Protein AF-A0A315ZZW6-F1 (afdb_monomer_lite)

Foldseek 3Di:
DDDDDQDDDDDDDDDDDPDQVRVQVVVVVVQVVVQVPDPPSSDDDPPDDDTDDWDDDDDVPTDRDDDDDDDPDDPVCVCCVPPVVVPDPDDDPDDPPPDDDD

Structure (mmCIF, N/CA/C/O backbone):
data_AF-A0A315ZZW6-F1
#
_entry.id   AF-A0A315ZZW6-F1
#
loop_
_atom_site.group_PDB
_atom_site.id
_atom_site.type_symbol
_atom_site.label_atom_id
_atom_site.label_alt_id
_atom_site.label_comp_id
_atom_site.label_asym_id
_atom_site.label_entity_id
_atom_site.label_seq_id
_atom_site.pdbx_PDB_ins_code
_atom_site.Cartn_x
_atom_site.Cartn_y
_atom_site.Cartn_z
_atom_site.occupancy
_atom_site.B_iso_or_equiv
_atom_site.auth_seq_id
_atom_site.auth_comp_id
_atom_site.auth_asym_id
_atom_site.auth_atom_id
_atom_site.pdbx_PDB_model_num
ATOM 1 N N . MET A 1 1 ? 25.752 -3.071 -21.518 1.00 40.56 1 MET A N 1
ATOM 2 C CA . MET A 1 1 ? 25.205 -2.086 -20.563 1.00 40.56 1 MET A CA 1
ATOM 3 C C . MET A 1 1 ? 23.922 -2.678 -20.011 1.00 40.56 1 MET A C 1
ATOM 5 O O . MET A 1 1 ? 22.947 -2.736 -20.747 1.00 40.56 1 MET A O 1
ATOM 9 N N . PHE A 1 2 ? 23.942 -3.216 -18.793 1.00 47.69 2 PHE A N 1
ATOM 10 C CA . PHE A 1 2 ? 22.708 -3.624 -18.120 1.00 47.69 2 PHE A CA 1
ATOM 11 C C . PHE A 1 2 ? 22.023 -2.347 -17.634 1.00 47.69 2 PHE A C 1
ATOM 13 O O . PHE A 1 2 ? 22.643 -1.560 -16.923 1.00 47.69 2 PHE A O 1
ATOM 20 N N . ARG A 1 3 ? 20.795 -2.085 -18.090 1.00 50.81 3 ARG A N 1
ATOM 21 C CA . ARG A 1 3 ? 19.938 -1.091 -17.440 1.00 50.81 3 ARG A CA 1
ATOM 22 C C . ARG A 1 3 ? 19.163 -1.843 -16.375 1.00 50.81 3 ARG A C 1
ATOM 24 O O . ARG A 1 3 ? 18.369 -2.713 -16.721 1.00 50.81 3 ARG A O 1
ATOM 31 N N . PHE A 1 4 ? 19.420 -1.525 -15.117 1.00 64.94 4 PHE A N 1
ATOM 32 C CA . PHE A 1 4 ? 18.481 -1.860 -14.060 1.00 64.94 4 PHE A CA 1
ATOM 33 C C . PHE A 1 4 ? 17.237 -0.996 -14.290 1.00 64.94 4 PHE A C 1
ATOM 35 O O . PHE A 1 4 ? 17.362 0.195 -14.588 1.00 64.94 4 PHE A O 1
ATOM 42 N N . ARG A 1 5 ? 16.062 -1.627 -14.309 1.00 79.12 5 ARG A N 1
ATOM 43 C CA . ARG A 1 5 ? 14.792 -0.903 -14.246 1.00 79.12 5 ARG A CA 1
ATOM 44 C C . ARG A 1 5 ? 14.528 -0.601 -12.778 1.00 79.12 5 ARG A C 1
ATOM 46 O O . ARG A 1 5 ? 14.778 -1.468 -11.943 1.00 79.12 5 ARG A O 1
ATOM 53 N N . ASP A 1 6 ? 14.043 0.600 -12.495 1.00 87.25 6 ASP A N 1
ATOM 54 C CA . ASP A 1 6 ? 13.552 0.928 -11.161 1.00 87.25 6 ASP A CA 1
ATOM 55 C C . ASP A 1 6 ? 12.328 0.050 -10.862 1.00 87.25 6 ASP A C 1
ATOM 57 O O . ASP A 1 6 ? 11.486 -0.166 -11.741 1.00 87.25 6 ASP A O 1
ATOM 61 N N . ALA A 1 7 ? 12.254 -0.483 -9.643 1.00 91.12 7 ALA A N 1
ATOM 62 C CA . ALA A 1 7 ? 11.101 -1.233 -9.164 1.00 91.12 7 ALA A CA 1
ATOM 63 C C . ALA A 1 7 ? 10.174 -0.298 -8.382 1.00 91.12 7 ALA A C 1
ATOM 65 O O . ALA A 1 7 ? 10.635 0.547 -7.614 1.00 91.12 7 ALA A O 1
ATOM 66 N N . TYR A 1 8 ? 8.869 -0.470 -8.569 1.00 92.19 8 TYR A N 1
ATOM 67 C CA . TYR A 1 8 ? 7.849 0.217 -7.786 1.00 92.19 8 TYR A CA 1
ATOM 68 C C . TYR A 1 8 ? 7.192 -0.799 -6.858 1.00 92.19 8 TYR A C 1
ATOM 70 O O . TYR A 1 8 ? 6.793 -1.875 -7.300 1.00 92.19 8 TYR A O 1
ATOM 78 N N . GLU A 1 9 ? 7.101 -0.460 -5.577 1.00 93.00 9 GLU A N 1
ATOM 79 C CA . GLU A 1 9 ? 6.488 -1.303 -4.556 1.00 93.00 9 GLU A CA 1
ATOM 80 C C . GLU A 1 9 ? 5.153 -0.699 -4.112 1.00 93.00 9 GLU A C 1
ATOM 82 O O . GLU A 1 9 ? 5.077 0.478 -3.752 1.00 93.00 9 GLU A O 1
ATOM 87 N N . GLU A 1 10 ? 4.105 -1.520 -4.103 1.00 93.06 10 GLU A N 1
ATOM 88 C CA . GLU A 1 10 ? 2.818 -1.197 -3.492 1.00 93.06 10 GLU A CA 1
ATOM 89 C C . GLU A 1 10 ? 2.665 -2.005 -2.197 1.00 93.06 10 GLU A C 1
ATOM 91 O O . GLU A 1 10 ? 2.766 -3.234 -2.204 1.00 93.06 10 GLU A O 1
ATOM 96 N N . ARG A 1 11 ? 2.418 -1.320 -1.073 1.00 93.69 11 ARG A N 1
ATOM 97 C CA . ARG A 1 11 ? 2.288 -1.933 0.259 1.00 93.69 11 ARG A CA 1
ATOM 98 C C . ARG A 1 11 ? 0.885 -1.719 0.815 1.00 93.69 11 ARG A C 1
ATOM 100 O O . ARG A 1 11 ? 0.339 -0.621 0.735 1.00 93.69 11 ARG A O 1
ATOM 107 N N . PHE A 1 12 ? 0.341 -2.754 1.454 1.00 92.00 12 PHE A N 1
ATOM 108 C CA . PHE A 1 12 ? -0.880 -2.669 2.256 1.00 92.00 12 PHE A CA 1
ATOM 109 C C . PHE A 1 12 ? -0.540 -2.867 3.732 1.00 92.00 12 PHE A C 1
ATOM 111 O O . PHE A 1 12 ? 0.047 -3.879 4.113 1.00 92.00 12 PHE A O 1
ATOM 118 N N . THR A 1 13 ? -0.935 -1.910 4.567 1.00 94.44 13 THR A N 1
ATOM 119 C CA . THR A 1 13 ? -0.766 -1.952 6.023 1.00 94.44 13 THR A CA 1
ATOM 120 C C . THR A 1 13 ? -2.117 -1.739 6.703 1.00 94.44 13 THR A C 1
ATOM 122 O O . THR A 1 13 ? -2.971 -1.002 6.210 1.00 94.44 13 THR A O 1
ATOM 125 N N . VAL A 1 14 ? -2.343 -2.428 7.823 1.00 94.38 14 VAL A N 1
ATOM 126 C CA . VAL A 1 14 ? -3.595 -2.348 8.589 1.00 94.38 14 VAL A CA 1
ATOM 127 C C . VAL A 1 14 ? -3.328 -1.604 9.888 1.00 94.38 14 VAL A C 1
ATOM 129 O O . VAL A 1 14 ? -2.470 -2.005 10.673 1.00 94.38 14 VAL A O 1
ATOM 132 N N . TRP A 1 15 ? -4.102 -0.547 10.131 1.00 95.25 15 TRP A N 1
ATOM 133 C CA . TRP A 1 15 ? -3.950 0.323 11.293 1.00 95.25 15 TRP A CA 1
ATOM 134 C C . TRP A 1 15 ? -5.227 0.353 12.122 1.00 95.25 15 TRP A C 1
ATOM 136 O O . TRP A 1 15 ? -6.315 0.610 11.606 1.00 95.25 15 TRP A O 1
ATOM 146 N N . ARG A 1 16 ? -5.089 0.154 13.435 1.00 94.69 16 ARG A N 1
ATOM 147 C CA . ARG A 1 16 ? -6.152 0.451 14.397 1.00 94.69 16 ARG A CA 1
ATOM 148 C C . ARG A 1 16 ? -5.987 1.895 14.861 1.00 94.69 16 ARG A C 1
ATOM 150 O O . ARG A 1 16 ? -5.032 2.199 15.568 1.00 94.69 16 ARG A O 1
ATOM 157 N N . ALA A 1 17 ? -6.916 2.763 14.476 1.00 95.50 17 ALA A N 1
ATOM 158 C CA . ALA A 1 17 ? -6.888 4.183 14.811 1.00 95.50 17 ALA A CA 1
ATOM 159 C C . ALA A 1 17 ? -8.295 4.715 15.109 1.00 95.50 17 ALA A C 1
ATOM 161 O O . ALA A 1 17 ? -9.299 4.117 14.726 1.00 95.50 17 ALA A O 1
ATOM 162 N N . GLU A 1 18 ? -8.360 5.862 15.781 1.00 95.19 18 GLU A N 1
ATOM 163 C CA . GLU A 1 18 ? -9.623 6.503 16.172 1.00 95.19 18 GLU A CA 1
ATOM 164 C C . GLU A 1 18 ? -10.331 7.193 14.992 1.00 95.19 18 GLU A C 1
ATOM 166 O O . GLU A 1 18 ? -11.531 7.465 15.050 1.00 95.19 18 GLU A O 1
ATOM 171 N N . SER A 1 19 ? -9.608 7.465 13.900 1.00 95.50 19 SER A N 1
ATOM 172 C CA . SER A 1 19 ? -10.145 8.078 12.685 1.00 95.50 19 SER A CA 1
ATOM 173 C C . SER A 1 19 ? -9.351 7.676 11.437 1.00 95.50 19 SER A C 1
ATOM 175 O O . SER A 1 19 ? -8.229 7.178 11.527 1.00 95.50 19 SER A O 1
ATOM 177 N N . MET A 1 20 ? -9.931 7.929 10.256 1.00 94.81 20 MET A N 1
ATOM 178 C CA . MET A 1 20 ? -9.241 7.733 8.973 1.00 94.81 20 MET A CA 1
ATOM 179 C C . MET A 1 20 ? -8.004 8.632 8.858 1.00 94.81 20 MET A C 1
ATOM 181 O O . MET A 1 20 ? -6.959 8.187 8.404 1.00 94.81 20 MET A O 1
ATOM 185 N N . GLU A 1 21 ? -8.106 9.881 9.309 1.00 97.12 21 GLU A N 1
ATOM 186 C CA . GLU A 1 21 ? -6.996 10.841 9.288 1.00 97.12 21 GLU A CA 1
ATOM 187 C C . GLU A 1 21 ? -5.842 10.361 10.175 1.00 97.12 21 GLU A C 1
ATOM 189 O O . GLU A 1 21 ? -4.685 10.414 9.769 1.00 97.12 21 GLU A O 1
ATOM 194 N N . SER A 1 22 ? -6.157 9.825 11.361 1.00 97.81 22 SER A N 1
ATOM 195 C CA . SER A 1 22 ? -5.156 9.245 12.256 1.00 97.81 22 SER A CA 1
ATOM 196 C C . SER A 1 22 ? -4.513 7.993 11.653 1.00 97.81 22 SER A C 1
ATOM 198 O O . SER A 1 22 ? -3.294 7.858 11.720 1.00 97.81 22 SER A O 1
ATOM 200 N N . ALA A 1 23 ? -5.295 7.117 11.011 1.00 96.69 23 ALA A N 1
ATOM 201 C CA . ALA A 1 23 ? -4.762 5.952 10.303 1.00 96.69 23 ALA A CA 1
ATOM 202 C C . ALA A 1 23 ? -3.828 6.358 9.151 1.00 96.69 23 ALA A C 1
ATOM 204 O O . ALA A 1 23 ? -2.750 5.792 9.007 1.00 96.69 23 ALA A O 1
ATOM 205 N N . MET A 1 24 ? -4.210 7.367 8.364 1.00 96.94 24 MET A N 1
ATOM 206 C CA . MET A 1 24 ? -3.376 7.892 7.283 1.00 96.94 24 MET A CA 1
ATOM 207 C C . MET A 1 24 ? -2.077 8.514 7.801 1.00 96.94 24 MET A C 1
ATOM 209 O O . MET A 1 24 ? -1.030 8.273 7.213 1.00 96.94 24 MET A O 1
ATOM 213 N N . ALA A 1 25 ? -2.121 9.264 8.906 1.00 97.81 25 ALA A N 1
ATOM 214 C CA . ALA A 1 25 ? -0.923 9.845 9.512 1.00 97.81 25 ALA A CA 1
ATOM 215 C C . ALA A 1 25 ? 0.049 8.766 10.024 1.00 97.81 25 ALA A C 1
ATOM 217 O O . ALA A 1 25 ? 1.261 8.904 9.871 1.00 97.81 25 ALA A O 1
ATOM 218 N N . LEU A 1 26 ? -0.477 7.678 10.599 1.00 98.06 26 LEU A N 1
ATOM 219 C CA . LEU A 1 26 ? 0.327 6.517 10.995 1.00 98.06 26 LEU A CA 1
ATOM 220 C C . LEU A 1 26 ? 0.949 5.823 9.776 1.00 98.06 26 LEU A C 1
ATOM 222 O O . LEU A 1 26 ? 2.143 5.538 9.786 1.00 98.06 26 LEU A O 1
ATOM 226 N N . ALA A 1 27 ? 0.164 5.610 8.715 1.00 97.31 27 ALA A N 1
ATOM 227 C CA . ALA A 1 27 ? 0.642 5.008 7.474 1.00 97.31 27 ALA A CA 1
ATOM 228 C C . ALA A 1 27 ? 1.723 5.859 6.785 1.00 97.31 27 ALA A C 1
ATOM 230 O O . ALA A 1 27 ? 2.711 5.319 6.298 1.00 97.31 27 ALA A O 1
ATOM 231 N N . GLU A 1 28 ? 1.571 7.186 6.768 1.00 97.69 28 GLU A N 1
ATOM 232 C CA . GLU A 1 28 ? 2.576 8.098 6.215 1.00 97.69 28 GLU A CA 1
ATOM 233 C C . GLU A 1 28 ? 3.876 8.071 7.023 1.00 97.69 28 GLU A C 1
ATOM 235 O O . GLU A 1 28 ? 4.963 7.991 6.449 1.00 97.69 28 GLU A O 1
ATOM 240 N N . ALA A 1 29 ? 3.773 8.117 8.355 1.00 97.81 29 ALA A N 1
ATOM 241 C CA . ALA A 1 29 ? 4.935 8.052 9.233 1.00 97.81 29 ALA A CA 1
ATOM 242 C C . ALA A 1 29 ? 5.711 6.741 9.043 1.00 97.81 29 ALA A C 1
ATOM 244 O O . ALA A 1 29 ? 6.934 6.781 8.913 1.00 97.81 29 ALA A O 1
ATOM 245 N N . GLU A 1 30 ? 5.005 5.611 8.954 1.00 97.06 30 GLU A N 1
ATOM 246 C CA . GLU A 1 30 ? 5.608 4.303 8.691 1.00 97.06 30 GLU A CA 1
ATOM 247 C C . GLU A 1 30 ? 6.241 4.229 7.298 1.00 97.06 30 GLU A C 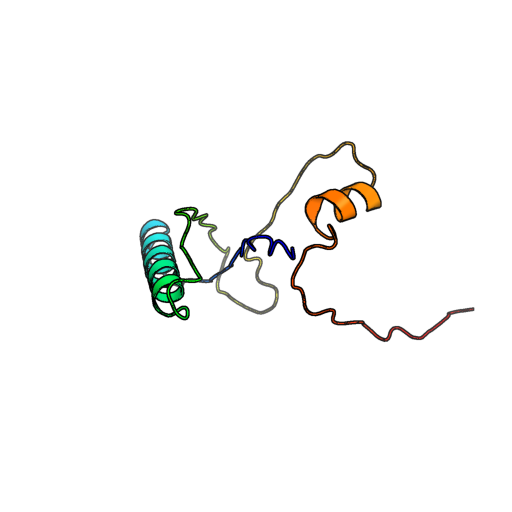1
ATOM 249 O O . GLU A 1 30 ? 7.368 3.764 7.175 1.00 97.06 30 GLU A O 1
ATOM 254 N N . ALA A 1 31 ? 5.592 4.752 6.253 1.00 95.81 31 ALA A N 1
ATOM 255 C CA . ALA A 1 31 ? 6.165 4.766 4.906 1.00 95.81 31 ALA A CA 1
ATOM 256 C C . ALA A 1 31 ? 7.458 5.601 4.827 1.00 95.81 31 ALA A C 1
ATOM 258 O O . ALA A 1 31 ? 8.415 5.222 4.147 1.00 95.81 31 ALA A O 1
ATOM 259 N N . LEU A 1 32 ? 7.507 6.733 5.539 1.00 95.94 32 LEU A N 1
ATOM 260 C CA . LEU A 1 32 ? 8.710 7.560 5.656 1.00 95.94 32 LEU A CA 1
ATOM 261 C C . LEU A 1 32 ? 9.816 6.858 6.449 1.00 95.94 32 LEU A C 1
ATOM 263 O O . LEU A 1 32 ? 10.986 6.998 6.097 1.00 95.94 32 LEU A O 1
ATOM 267 N N . GLU A 1 33 ? 9.471 6.143 7.518 1.00 95.25 33 GLU A N 1
ATOM 268 C CA . GLU A 1 33 ? 10.418 5.347 8.303 1.00 95.2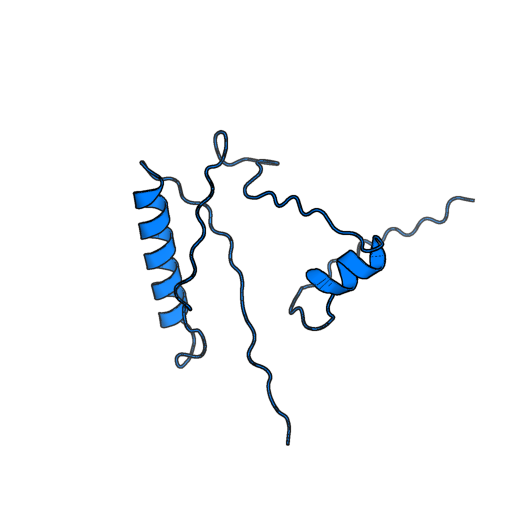5 33 GLU A CA 1
ATOM 269 C C . GLU A 1 33 ? 10.988 4.196 7.470 1.00 95.25 33 GLU A C 1
ATOM 271 O O . GLU A 1 33 ? 12.204 4.107 7.328 1.00 95.25 33 GLU A O 1
ATOM 276 N N . TYR A 1 34 ? 10.131 3.428 6.794 1.00 93.56 34 TYR A N 1
ATOM 277 C CA . TYR A 1 34 ? 10.521 2.355 5.879 1.00 93.56 34 TYR A CA 1
ATOM 278 C C . TYR A 1 34 ? 11.506 2.837 4.803 1.00 93.56 34 TYR A C 1
ATOM 280 O O . TYR A 1 34 ? 12.548 2.222 4.578 1.00 93.56 34 TYR A O 1
ATOM 288 N N . ALA A 1 35 ? 11.230 3.985 4.175 1.00 93.12 35 ALA A N 1
ATOM 289 C CA . ALA A 1 35 ? 12.140 4.572 3.194 1.00 93.12 35 ALA A CA 1
ATOM 290 C C . ALA A 1 35 ? 13.491 4.984 3.813 1.00 93.12 35 ALA A C 1
ATOM 292 O O . ALA A 1 35 ? 14.539 4.793 3.198 1.00 93.12 3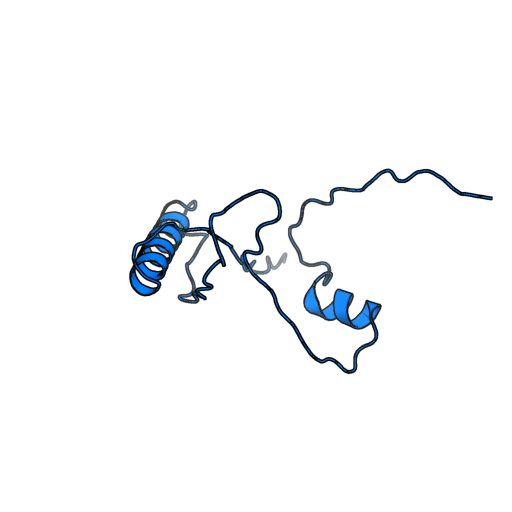5 ALA A O 1
ATOM 293 N N . ARG A 1 36 ? 13.491 5.528 5.038 1.00 92.31 36 ARG A N 1
ATOM 294 C CA . ARG A 1 36 ? 14.718 5.948 5.744 1.00 92.31 36 ARG A CA 1
ATOM 295 C C . ARG A 1 36 ? 15.587 4.779 6.189 1.00 92.31 36 ARG A C 1
ATOM 297 O O . ARG A 1 36 ? 16.804 4.932 6.215 1.00 92.31 36 ARG A O 1
ATOM 304 N N . GLU A 1 37 ? 14.974 3.668 6.583 1.00 92.31 37 GLU A N 1
ATOM 305 C CA . GLU A 1 37 ? 15.681 2.464 7.031 1.00 92.31 37 GLU A CA 1
ATOM 306 C C . GLU A 1 37 ? 16.240 1.638 5.868 1.00 92.31 37 GLU A C 1
ATOM 308 O O . GLU A 1 37 ? 17.075 0.762 6.090 1.00 92.31 37 GLU A O 1
ATOM 313 N N . SER A 1 38 ? 15.824 1.931 4.631 1.00 86.12 38 SER A N 1
ATOM 314 C CA . SER A 1 38 ? 16.394 1.293 3.448 1.00 86.12 38 SER A CA 1
ATOM 315 C C . SER A 1 38 ? 17.880 1.616 3.277 1.00 86.12 38 SER A C 1
ATOM 317 O O . SER A 1 38 ? 18.332 2.748 3.493 1.00 86.12 38 SER A O 1
ATOM 319 N N . ASP A 1 39 ? 18.650 0.608 2.864 1.00 78.25 39 ASP A N 1
ATOM 320 C CA . ASP A 1 39 ? 20.081 0.757 2.630 1.00 78.25 39 ASP A CA 1
ATOM 321 C C . ASP A 1 39 ? 20.348 1.885 1.625 1.00 78.25 39 ASP A C 1
ATOM 323 O O . ASP A 1 39 ? 19.750 1.957 0.553 1.00 78.25 39 ASP A O 1
ATOM 327 N N . ALA A 1 40 ? 21.252 2.793 2.001 1.00 72.62 40 ALA A N 1
ATOM 328 C CA . ALA A 1 40 ? 21.772 3.870 1.156 1.00 72.62 40 ALA A CA 1
ATOM 329 C C . ALA A 1 40 ? 20.726 4.777 0.458 1.00 72.62 40 ALA A C 1
ATOM 331 O O . ALA A 1 40 ? 21.086 5.495 -0.477 1.00 72.62 40 ALA A O 1
ATOM 332 N N . GLY A 1 41 ? 19.470 4.811 0.923 1.00 72.00 41 GLY A N 1
ATOM 333 C CA . GLY A 1 41 ? 18.402 5.602 0.298 1.00 72.00 41 GLY A CA 1
ATOM 334 C C . GLY A 1 41 ? 17.874 5.011 -1.012 1.00 72.00 41 GLY A C 1
ATOM 335 O O . GLY A 1 41 ? 17.381 5.755 -1.861 1.00 72.00 41 GLY A O 1
ATOM 336 N N . GLU A 1 42 ? 17.995 3.694 -1.193 1.00 86.75 42 GLU A N 1
ATOM 337 C CA . GLU A 1 42 ? 17.472 2.978 -2.362 1.00 86.75 42 GLU A CA 1
ATOM 338 C C . GLU A 1 42 ? 15.938 2.994 -2.434 1.00 86.75 42 GLU A C 1
ATOM 340 O O . GLU A 1 42 ? 15.374 2.923 -3.526 1.00 86.75 42 GLU A O 1
ATOM 345 N N . VAL A 1 43 ? 15.249 3.154 -1.298 1.00 92.12 43 VAL A N 1
ATOM 346 C CA . VAL A 1 43 ? 13.790 3.292 -1.252 1.00 92.12 43 VAL A CA 1
ATOM 347 C C . VAL A 1 43 ? 13.404 4.750 -1.036 1.00 92.12 43 VAL A C 1
ATOM 349 O O . VAL A 1 43 ? 13.870 5.425 -0.120 1.00 92.12 43 VAL A O 1
ATOM 352 N N . THR A 1 44 ? 12.490 5.237 -1.872 1.00 93.88 44 THR A N 1
ATOM 353 C CA . THR A 1 44 ? 11.900 6.572 -1.748 1.00 93.88 44 THR A CA 1
ATOM 354 C C . THR A 1 44 ? 10.385 6.461 -1.673 1.00 93.88 44 THR A C 1
ATOM 356 O O . THR A 1 44 ? 9.748 5.910 -2.569 1.00 93.88 44 THR A O 1
ATOM 359 N N . PHE A 1 45 ? 9.788 7.039 -0.631 1.00 94.62 45 PHE A N 1
ATOM 360 C CA . PHE A 1 45 ? 8.339 7.188 -0.561 1.00 94.62 45 PHE A CA 1
ATOM 361 C C . PHE A 1 45 ? 7.861 8.238 -1.578 1.00 94.62 45 PHE A C 1
ATOM 363 O O . PHE A 1 45 ? 8.280 9.394 -1.537 1.00 94.62 45 PHE A O 1
ATOM 370 N N . LEU A 1 46 ? 6.968 7.837 -2.489 1.00 95.88 46 LEU A N 1
ATOM 371 C CA . LEU A 1 46 ? 6.518 8.670 -3.615 1.00 95.88 46 LEU A CA 1
ATOM 372 C C . LEU A 1 46 ? 5.348 9.614 -3.280 1.00 95.88 46 LEU A C 1
ATOM 374 O O . LEU A 1 46 ? 4.858 10.316 -4.163 1.00 95.88 46 LEU A O 1
ATOM 378 N N . GLY A 1 47 ? 4.882 9.639 -2.027 1.00 95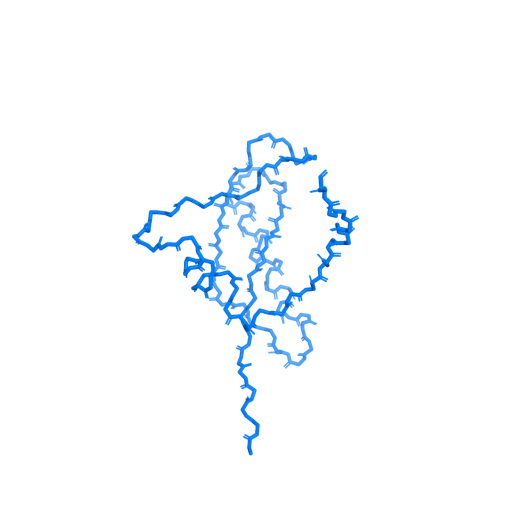.19 47 GLY A N 1
ATOM 379 C CA . GLY A 1 47 ? 3.801 10.528 -1.584 1.00 95.19 47 GLY A CA 1
ATOM 380 C C . GLY A 1 47 ? 2.385 10.044 -1.911 1.00 95.19 47 GLY A C 1
ATOM 381 O O . GLY A 1 47 ? 1.429 10.787 -1.695 1.00 95.19 47 GLY A O 1
ATOM 382 N N . LEU A 1 48 ? 2.222 8.820 -2.426 1.00 95.81 48 LEU A N 1
ATOM 383 C CA . LEU A 1 48 ? 0.908 8.224 -2.666 1.00 95.81 48 LEU A CA 1
ATOM 384 C C . LEU A 1 48 ? 0.469 7.386 -1.461 1.00 95.81 48 LEU A C 1
ATOM 386 O O . LEU A 1 48 ? 1.124 6.410 -1.108 1.00 95.81 48 LEU A O 1
ATOM 390 N N . LEU A 1 49 ? -0.676 7.746 -0.879 1.00 95.38 49 LEU A N 1
ATOM 391 C CA . LEU A 1 49 ? -1.377 6.968 0.142 1.00 95.38 49 LEU A CA 1
ATOM 392 C C . LEU A 1 49 ? -2.849 6.848 -0.233 1.00 95.38 49 LEU A C 1
ATOM 394 O O . LEU A 1 49 ? -3.473 7.816 -0.671 1.00 95.38 49 LEU A O 1
ATOM 398 N N . GLN A 1 50 ? -3.412 5.664 -0.021 1.00 93.88 50 GLN A N 1
ATOM 399 C CA . GLN A 1 50 ? -4.836 5.402 -0.192 1.00 93.88 50 GLN A CA 1
ATOM 400 C C . GLN A 1 50 ? -5.363 4.724 1.070 1.00 93.88 50 GLN A C 1
ATOM 402 O O . GLN A 1 50 ? -4.846 3.691 1.488 1.00 93.88 50 GLN A O 1
ATOM 407 N N . GLY A 1 51 ? -6.375 5.328 1.693 1.00 92.75 51 GLY A N 1
ATOM 408 C CA . GLY A 1 51 ? -6.989 4.818 2.916 1.00 92.75 51 GLY A CA 1
ATOM 409 C C . GLY A 1 51 ? -8.315 4.119 2.633 1.00 92.75 51 GLY A C 1
ATOM 410 O O . GLY A 1 51 ? -9.191 4.691 1.984 1.00 92.75 51 GLY A O 1
ATOM 411 N N . TYR A 1 52 ? -8.479 2.913 3.175 1.00 91.44 52 TYR A N 1
ATOM 412 C CA . TYR A 1 52 ? -9.729 2.152 3.148 1.00 91.44 52 TYR A CA 1
ATOM 413 C C . TYR A 1 52 ? -10.143 1.817 4.578 1.00 91.44 52 TYR A C 1
ATOM 415 O O . TYR A 1 52 ? -9.301 1.561 5.440 1.00 91.44 52 TYR A O 1
ATOM 423 N N . ARG A 1 53 ? -11.448 1.855 4.853 1.00 90.94 53 ARG A N 1
ATOM 424 C CA . ARG A 1 53 ? -11.988 1.459 6.155 1.00 90.94 53 ARG A CA 1
ATOM 425 C C . ARG A 1 53 ? -12.418 0.003 6.069 1.00 90.94 53 ARG A C 1
ATOM 427 O O . ARG A 1 53 ? -13.231 -0.332 5.216 1.00 90.94 53 ARG A O 1
ATOM 434 N N . MET A 1 54 ? -11.899 -0.822 6.970 1.00 90.69 54 MET A N 1
ATOM 435 C CA . MET A 1 54 ? -12.384 -2.187 7.143 1.00 90.69 54 MET A CA 1
ATOM 436 C C . MET A 1 54 ? -13.740 -2.174 7.849 1.00 90.69 54 MET A C 1
ATOM 438 O O . MET A 1 54 ? -13.945 -1.430 8.812 1.00 90.69 54 MET A O 1
ATOM 442 N N . GLU A 1 55 ? -14.653 -3.021 7.387 1.00 84.44 55 GLU A N 1
ATOM 443 C CA . GLU A 1 55 ? -15.899 -3.302 8.093 1.00 84.44 55 GLU A CA 1
ATOM 444 C C . GLU A 1 55 ? -15.623 -4.344 9.187 1.00 84.44 55 GLU A C 1
ATOM 446 O O . GLU A 1 55 ? -15.377 -5.517 8.906 1.00 84.44 55 GLU A O 1
ATOM 451 N N . GLY A 1 56 ? -15.651 -3.910 10.449 1.00 85.19 56 GLY A N 1
ATOM 452 C CA . GLY A 1 56 ? -15.3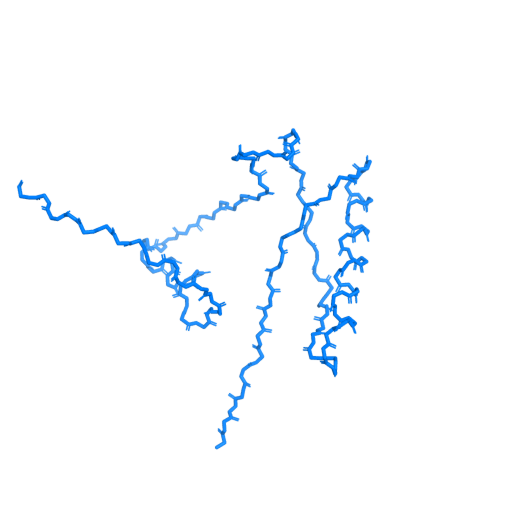87 -4.766 11.608 1.00 85.19 56 GLY A CA 1
ATOM 453 C C . GLY A 1 56 ? -13.912 -4.849 12.018 1.00 85.19 56 GLY A C 1
ATOM 454 O O . GLY A 1 56 ? -13.082 -4.032 11.626 1.00 85.19 56 GLY A O 1
ATOM 455 N N . GLU A 1 57 ? -13.600 -5.813 12.886 1.00 88.19 57 GLU A N 1
ATOM 456 C CA . GLU A 1 57 ? -12.239 -6.032 13.391 1.00 88.19 57 GLU A CA 1
ATOM 457 C C . GLU A 1 57 ? -11.421 -6.894 12.407 1.00 88.19 57 GLU A C 1
ATOM 459 O O . GLU A 1 57 ? -11.975 -7.798 11.771 1.00 88.19 57 GLU A O 1
ATOM 464 N N . PRO A 1 58 ? -10.099 -6.670 12.302 1.00 89.25 58 PRO A N 1
ATOM 465 C CA . PRO A 1 58 ? -9.229 -7.508 11.490 1.00 89.25 58 PRO A CA 1
ATOM 466 C C . PRO A 1 58 ? -9.243 -8.952 12.009 1.00 89.25 58 PRO A C 1
ATOM 468 O O . PRO A 1 58 ? -9.019 -9.221 13.189 1.00 89.25 58 PRO A O 1
ATOM 471 N N . GLY A 1 59 ? -9.505 -9.896 11.109 1.00 89.56 59 GLY A N 1
ATOM 472 C CA . GLY A 1 59 ? -9.623 -11.315 11.425 1.00 89.56 59 GLY A CA 1
ATOM 473 C C . GLY A 1 59 ? -9.480 -12.189 10.183 1.00 89.56 59 GLY A C 1
ATOM 474 O O . GLY A 1 59 ? -9.307 -11.693 9.070 1.00 89.56 59 GLY A O 1
ATOM 475 N N . HIS A 1 60 ? -9.542 -13.509 10.369 1.00 91.81 60 HIS A N 1
ATOM 476 C CA . HIS A 1 60 ? -9.441 -14.455 9.260 1.00 91.81 60 HIS A CA 1
ATOM 477 C C . HIS A 1 60 ? -10.551 -14.203 8.227 1.00 91.81 60 HIS A C 1
ATOM 479 O O . HIS A 1 60 ? -11.733 -14.252 8.561 1.00 91.81 60 HIS A O 1
ATOM 485 N N . GLY A 1 61 ? -10.154 -13.936 6.980 1.00 88.19 61 GLY A N 1
ATOM 486 C CA . GLY A 1 61 ? -11.072 -13.631 5.881 1.00 88.19 61 GLY A CA 1
ATOM 487 C C . GLY A 1 61 ? -11.626 -12.201 5.864 1.00 88.19 61 GLY A C 1
ATOM 488 O O . GLY A 1 61 ? -12.481 -11.921 5.030 1.00 88.19 61 GLY A O 1
ATOM 489 N N . ALA A 1 62 ? -11.171 -11.302 6.746 1.00 90.88 62 ALA A N 1
ATOM 490 C CA . ALA A 1 62 ? -11.582 -9.900 6.703 1.00 90.88 62 ALA A CA 1
ATOM 491 C C . ALA A 1 62 ? -11.063 -9.222 5.423 1.00 90.88 62 ALA A C 1
ATOM 493 O O . ALA A 1 62 ? -9.871 -9.285 5.116 1.00 90.88 62 ALA A O 1
ATOM 494 N N . GLU A 1 63 ? -11.959 -8.564 4.687 1.00 88.44 63 GLU A N 1
ATOM 495 C CA . GLU A 1 63 ? -11.592 -7.807 3.492 1.00 88.44 63 GLU A CA 1
ATOM 496 C C . GLU A 1 63 ? -10.876 -6.509 3.894 1.00 88.44 63 GLU A C 1
ATOM 498 O O . GLU A 1 63 ? -11.379 -5.727 4.701 1.00 88.44 63 GLU A O 1
ATOM 503 N N . VAL A 1 64 ? -9.685 -6.292 3.331 1.00 86.75 64 VAL A N 1
ATOM 504 C CA . VAL A 1 64 ? -8.885 -5.071 3.541 1.00 86.75 64 VAL A CA 1
ATOM 505 C C . VAL A 1 64 ? -9.025 -4.112 2.357 1.00 86.75 64 VAL A C 1
ATOM 507 O O . VAL A 1 64 ? -9.022 -2.895 2.530 1.00 86.75 64 VAL A O 1
ATOM 510 N N . PHE A 1 65 ? -9.155 -4.658 1.148 1.00 87.25 65 PHE A N 1
ATOM 511 C CA . PHE A 1 65 ? -9.220 -3.910 -0.098 1.00 87.25 65 PHE A CA 1
ATOM 512 C C . PHE A 1 65 ? -9.989 -4.708 -1.152 1.00 87.25 65 PHE A C 1
ATOM 514 O O . PHE A 1 65 ? -9.840 -5.926 -1.247 1.00 87.25 65 PHE A O 1
ATOM 521 N N . SER A 1 66 ? -10.767 -4.001 -1.971 1.00 86.38 66 SER A N 1
ATOM 522 C CA . SER A 1 66 ? -11.459 -4.556 -3.129 1.00 86.38 66 SER A CA 1
ATOM 523 C C . SER A 1 66 ? -11.428 -3.553 -4.278 1.00 86.38 66 SER A C 1
ATOM 525 O O . SER A 1 66 ? -11.675 -2.360 -4.084 1.00 86.38 66 SER A O 1
ATOM 527 N N . LEU A 1 67 ? -11.128 -4.034 -5.486 1.00 89.88 67 LEU A N 1
ATOM 528 C CA . LEU A 1 67 ? -11.124 -3.237 -6.709 1.00 89.88 67 LEU A CA 1
ATOM 529 C C . LEU A 1 67 ? -11.994 -3.906 -7.763 1.00 89.88 67 LEU A C 1
ATOM 531 O O . LEU A 1 67 ? -11.665 -4.970 -8.283 1.00 89.88 67 LEU A O 1
ATOM 535 N N . VAL A 1 68 ? -13.071 -3.226 -8.143 1.00 93.31 68 VAL A N 1
ATOM 536 C CA . VAL A 1 68 ? -13.901 -3.621 -9.281 1.00 93.31 68 VAL A CA 1
ATOM 537 C C . VAL A 1 68 ? -13.558 -2.731 -10.469 1.00 93.31 68 VAL A C 1
ATOM 539 O O . VAL A 1 68 ? -13.649 -1.506 -10.388 1.00 93.31 68 VAL A O 1
ATOM 542 N N . ARG A 1 69 ? -13.178 -3.345 -11.594 1.00 95.56 69 ARG A N 1
ATOM 543 C CA . ARG A 1 69 ? -12.842 -2.644 -12.838 1.00 95.56 69 ARG A CA 1
ATOM 544 C C . ARG A 1 69 ? -13.660 -3.214 -13.990 1.00 95.56 69 ARG A C 1
ATOM 546 O O . ARG A 1 69 ? -13.607 -4.409 -14.254 1.00 95.56 69 ARG A O 1
ATOM 553 N N . SER A 1 70 ? -14.379 -2.348 -14.698 1.00 97.50 70 SER A N 1
ATOM 554 C CA . SER A 1 70 ? -14.967 -2.709 -15.993 1.00 97.50 70 SER A CA 1
ATOM 555 C C . SER A 1 70 ? -13.873 -2.746 -17.059 1.00 97.50 70 SER A C 1
ATOM 557 O O . SER A 1 70 ? -12.994 -1.882 -17.074 1.00 97.50 70 SER A O 1
ATOM 559 N N . SER A 1 71 ? -13.903 -3.747 -17.933 1.00 96.50 71 SER A N 1
ATOM 560 C CA . SER A 1 71 ? -12.918 -3.914 -18.998 1.00 96.50 71 SER A CA 1
ATOM 561 C C . SER A 1 71 ? -13.539 -4.650 -20.179 1.00 96.50 71 SER A C 1
ATOM 563 O O . SER A 1 71 ? -14.273 -5.612 -19.974 1.00 96.50 71 SER A O 1
ATOM 565 N N . ASP A 1 72 ? -13.204 -4.222 -21.396 1.00 98.00 72 ASP A N 1
ATOM 566 C CA . ASP A 1 72 ? -13.575 -4.922 -22.634 1.00 98.00 72 ASP A CA 1
ATOM 567 C C . ASP A 1 72 ? -12.587 -6.054 -22.985 1.00 98.00 72 ASP A C 1
ATOM 569 O O . ASP A 1 72 ? -12.752 -6.741 -23.993 1.00 98.00 72 ASP A O 1
ATOM 573 N N . LEU A 1 73 ? -11.536 -6.241 -22.175 1.00 97.62 73 LEU A N 1
ATOM 574 C CA . LEU A 1 73 ? -10.518 -7.267 -22.390 1.00 97.62 73 LEU A CA 1
ATOM 575 C C . LEU A 1 73 ? -11.045 -8.659 -22.022 1.00 97.62 73 LEU A C 1
ATOM 577 O O . LEU A 1 73 ? -11.791 -8.833 -21.056 1.00 97.62 73 LEU A O 1
ATOM 581 N N . GLY A 1 74 ? -10.584 -9.675 -22.753 1.00 96.62 74 GLY A N 1
ATOM 582 C CA . GLY A 1 74 ? -10.773 -11.068 -22.348 1.00 96.62 74 GLY A CA 1
ATOM 583 C C . GLY A 1 74 ? -9.983 -11.402 -21.076 1.00 96.62 74 GLY A C 1
ATOM 584 O O . GLY A 1 74 ? -8.984 -10.756 -20.769 1.00 96.62 74 GLY A O 1
ATOM 585 N N . THR A 1 75 ? -10.386 -12.449 -20.347 1.00 95.62 75 THR A N 1
ATOM 586 C CA . THR A 1 75 ? -9.836 -12.787 -19.016 1.00 95.62 75 THR A CA 1
ATOM 587 C C . THR A 1 75 ? -8.311 -12.885 -18.975 1.00 95.62 75 THR A C 1
ATOM 589 O O . THR A 1 75 ? -7.690 -12.298 -18.096 1.00 95.62 75 THR A O 1
ATOM 592 N N . ARG A 1 76 ? -7.693 -13.601 -19.923 1.00 95.31 76 ARG A N 1
ATOM 593 C CA . ARG A 1 76 ? -6.231 -13.756 -19.956 1.00 95.31 76 ARG A CA 1
ATOM 594 C C . ARG A 1 76 ? -5.528 -12.436 -20.251 1.00 95.31 76 ARG A C 1
ATOM 596 O O . ARG A 1 76 ? -4.598 -12.075 -19.553 1.00 95.31 76 ARG A O 1
ATOM 603 N N . GLU A 1 77 ? -6.012 -11.700 -21.246 1.00 97.06 77 GLU A N 1
ATOM 604 C CA . GLU A 1 77 ? -5.429 -10.407 -21.600 1.00 97.06 77 GLU A CA 1
ATOM 605 C C . GLU A 1 77 ? -5.544 -9.400 -20.449 1.00 97.06 77 GLU A C 1
ATOM 607 O O . GLU A 1 77 ? -4.635 -8.606 -20.235 1.00 97.06 77 GLU A O 1
ATOM 612 N N . TYR A 1 78 ? -6.632 -9.451 -19.677 1.00 96.44 78 TYR A N 1
ATOM 613 C CA . TYR A 1 78 ? -6.790 -8.634 -18.480 1.00 96.44 78 TYR A CA 1
ATOM 614 C C . TYR A 1 78 ? -5.731 -8.954 -17.413 1.00 96.44 78 TYR A C 1
ATOM 616 O O . TYR A 1 78 ? -5.129 -8.030 -16.864 1.00 96.44 78 TYR A O 1
ATOM 624 N N . LEU A 1 79 ? -5.485 -10.239 -17.135 1.00 95.19 79 LEU A N 1
ATOM 625 C CA . LEU A 1 79 ? -4.468 -10.666 -16.169 1.00 95.19 79 LEU A CA 1
ATOM 626 C C . LEU A 1 79 ? -3.059 -10.293 -16.642 1.00 95.19 79 LEU A C 1
ATOM 628 O O . LEU A 1 79 ? -2.359 -9.588 -15.919 1.00 95.19 79 LEU A O 1
ATOM 632 N N . ASP A 1 80 ? -2.704 -10.644 -17.878 1.00 95.25 80 ASP A N 1
ATOM 633 C CA . ASP A 1 80 ? -1.391 -10.349 -18.470 1.00 95.25 80 ASP A CA 1
ATOM 634 C C . ASP A 1 80 ? -1.129 -8.826 -18.543 1.00 95.25 80 ASP A C 1
ATOM 636 O O . ASP A 1 80 ? 0.010 -8.364 -18.542 1.00 95.25 80 ASP A O 1
ATOM 640 N N . ARG A 1 81 ? -2.190 -8.006 -18.621 1.00 94.88 81 ARG A N 1
ATOM 641 C CA . ARG A 1 81 ? -2.069 -6.541 -18.668 1.00 94.88 81 ARG A CA 1
ATOM 642 C C . ARG A 1 81 ? -1.846 -5.896 -17.304 1.00 94.88 81 ARG A C 1
ATOM 644 O O . ARG A 1 81 ? -1.194 -4.855 -17.257 1.00 94.88 81 ARG A O 1
ATOM 651 N N . PHE A 1 82 ? -2.468 -6.411 -16.247 1.00 93.44 82 PHE A N 1
ATOM 652 C CA . PHE A 1 82 ? -2.567 -5.694 -14.970 1.00 93.44 82 PHE A CA 1
ATOM 653 C C . PHE A 1 82 ? -1.946 -6.419 -13.774 1.00 93.44 82 PHE A C 1
ATOM 655 O O . PHE A 1 82 ? -1.748 -5.765 -12.755 1.00 93.44 82 PHE A O 1
ATOM 662 N N . PHE A 1 83 ? -1.696 -7.726 -13.861 1.00 91.31 83 PHE A N 1
ATOM 663 C CA . PHE A 1 83 ? -1.329 -8.549 -12.703 1.00 91.31 83 PHE A CA 1
ATOM 664 C C . PHE A 1 83 ? -0.187 -9.538 -12.963 1.00 91.31 83 PHE A C 1
ATOM 666 O O . PHE A 1 83 ? 0.524 -9.871 -12.022 1.00 91.31 83 PHE A O 1
ATOM 673 N N . ASP A 1 84 ? -0.047 -10.032 -14.195 1.00 92.56 84 ASP A N 1
ATOM 674 C CA . ASP A 1 84 ? 0.994 -10.985 -14.606 1.00 92.56 84 ASP A CA 1
ATOM 675 C C . ASP A 1 84 ? 1.756 -10.416 -15.809 1.00 92.56 84 ASP A C 1
ATOM 677 O O . ASP A 1 84 ? 1.694 -10.920 -16.932 1.00 92.56 84 ASP A O 1
ATOM 681 N N . THR A 1 85 ? 2.397 -9.268 -15.596 1.00 91.12 85 THR A N 1
ATOM 682 C CA . THR A 1 85 ? 3.132 -8.551 -16.646 1.00 9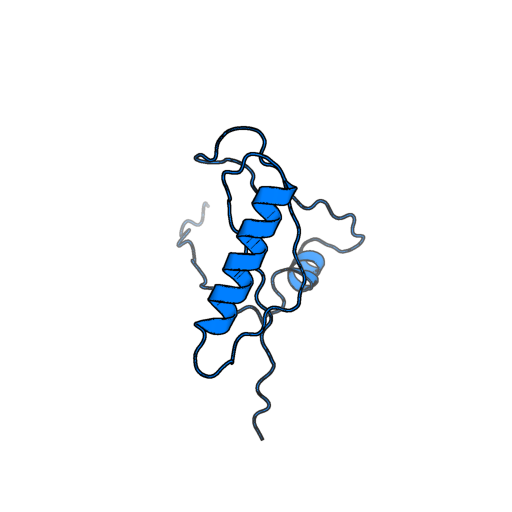1.12 85 THR A CA 1
ATOM 683 C C . THR A 1 85 ? 4.496 -9.182 -16.934 1.00 91.12 85 THR A C 1
ATOM 685 O O . THR A 1 85 ? 5.081 -8.934 -17.993 1.00 91.12 85 THR A O 1
ATOM 688 N N . GLY A 1 86 ? 4.991 -10.019 -16.018 1.00 91.00 86 GLY A N 1
ATOM 689 C CA . GLY A 1 86 ? 6.284 -10.694 -16.082 1.00 91.00 86 GLY A CA 1
ATOM 690 C C . GLY A 1 86 ? 7.429 -9.906 -15.440 1.00 91.00 86 GLY A C 1
ATOM 691 O O . GLY A 1 86 ? 8.547 -10.420 -15.383 1.00 91.00 86 GLY A O 1
ATOM 692 N N . ASP A 1 87 ? 7.161 -8.692 -14.953 1.00 89.69 87 ASP A N 1
ATOM 693 C CA . ASP A 1 87 ? 8.127 -7.826 -14.266 1.00 89.69 87 ASP A CA 1
ATOM 694 C C . ASP A 1 87 ? 7.914 -7.835 -12.728 1.00 89.69 87 ASP A C 1
ATOM 696 O O . ASP A 1 87 ? 8.651 -7.183 -11.987 1.00 89.69 87 ASP A O 1
ATOM 700 N N . GLU A 1 88 ? 6.926 -8.578 -12.216 1.00 90.81 88 GLU A N 1
ATOM 701 C CA . GLU A 1 88 ? 6.615 -8.664 -10.789 1.00 90.81 88 GLU A CA 1
ATOM 702 C C . GLU A 1 88 ? 7.675 -9.455 -10.003 1.00 90.81 88 GLU A C 1
ATOM 704 O O . GLU A 1 88 ? 8.020 -10.594 -10.322 1.00 90.81 88 GLU A O 1
ATOM 709 N N . HIS A 1 89 ? 8.139 -8.900 -8.882 1.00 88.88 89 HIS A N 1
ATOM 710 C CA . HIS A 1 89 ? 9.057 -9.579 -7.960 1.00 88.88 89 HIS A CA 1
ATOM 711 C C . HIS A 1 89 ? 8.290 -10.422 -6.926 1.00 88.88 89 HIS A C 1
ATOM 713 O O . HIS A 1 89 ? 8.401 -10.216 -5.717 1.00 88.88 89 HIS A O 1
ATOM 719 N N . GLN A 1 90 ? 7.467 -11.359 -7.398 1.00 83.06 90 GLN A N 1
ATOM 720 C CA . GLN A 1 90 ? 6.616 -12.192 -6.545 1.00 83.06 90 GLN A CA 1
ATOM 721 C C . GLN A 1 90 ? 7.219 -13.578 -6.286 1.00 83.06 90 GLN A C 1
ATOM 723 O O . GLN A 1 90 ? 7.828 -14.202 -7.155 1.00 83.06 90 GLN A O 1
ATOM 728 N N . SER A 1 91 ? 7.006 -14.098 -5.074 1.00 74.06 91 SER A N 1
ATOM 729 C CA . SER A 1 91 ? 7.302 -15.498 -4.765 1.00 74.06 91 SER A CA 1
ATOM 730 C C . SER A 1 91 ? 6.188 -16.383 -5.316 1.00 74.06 91 SER A C 1
ATOM 732 O O . SER A 1 91 ? 5.028 -16.258 -4.921 1.00 74.06 91 SER A O 1
ATOM 734 N N . VAL A 1 92 ? 6.530 -17.291 -6.229 1.00 65.69 92 VAL A N 1
ATOM 735 C CA . VAL A 1 92 ? 5.554 -18.211 -6.818 1.00 65.69 92 VAL A CA 1
ATOM 736 C C . VAL A 1 92 ? 5.321 -19.376 -5.856 1.00 65.69 92 VAL A C 1
ATOM 738 O O . VAL A 1 92 ? 6.106 -20.325 -5.807 1.00 65.69 92 VAL A O 1
ATOM 741 N N . LEU A 1 93 ? 4.220 -19.341 -5.106 1.00 53.00 93 LEU A N 1
ATOM 742 C CA . LEU A 1 93 ? 3.704 -20.532 -4.430 1.00 53.00 93 LEU A CA 1
ATOM 743 C C . LEU A 1 93 ? 3.001 -21.404 -5.476 1.00 53.00 93 LEU A C 1
ATOM 745 O O . LEU A 1 93 ? 1.823 -21.218 -5.772 1.00 53.00 93 LEU A O 1
ATOM 749 N N . ARG A 1 94 ? 3.724 -22.354 -6.082 1.00 51.50 94 ARG A N 1
ATOM 750 C CA . ARG A 1 94 ? 3.085 -23.377 -6.922 1.00 51.50 94 ARG A CA 1
ATOM 751 C C . ARG A 1 94 ? 2.311 -24.330 -6.019 1.00 51.50 94 ARG A C 1
ATOM 753 O O . ARG A 1 94 ? 2.909 -25.002 -5.183 1.00 51.50 94 ARG A O 1
ATOM 760 N N . SER A 1 95 ? 0.998 -24.427 -6.209 1.00 50.06 95 SER A N 1
ATOM 761 C CA . SER A 1 95 ? 0.246 -25.558 -5.675 1.00 50.06 95 SER A CA 1
ATOM 762 C C . SER A 1 95 ? 0.612 -26.806 -6.477 1.00 50.06 95 SER A C 1
ATOM 764 O O . SER A 1 95 ? 0.374 -26.847 -7.688 1.00 50.06 95 SER A O 1
ATOM 766 N N . GLU A 1 96 ? 1.143 -27.839 -5.829 1.00 46.34 96 GLU A N 1
ATOM 767 C CA . GLU A 1 96 ? 1.142 -29.182 -6.410 1.00 46.34 96 GLU A CA 1
ATOM 768 C C . GLU A 1 96 ? -0.284 -29.740 -6.356 1.00 46.34 96 GLU A C 1
ATOM 770 O O . GLU A 1 96 ? -0.640 -30.514 -5.476 1.00 46.34 96 GLU A O 1
ATOM 775 N N . ALA A 1 97 ? -1.131 -29.320 -7.293 1.00 44.78 97 ALA A N 1
ATOM 776 C CA . ALA A 1 97 ? -2.367 -30.029 -7.590 1.00 44.78 97 ALA A CA 1
ATOM 777 C C . ALA A 1 97 ? -2.073 -31.037 -8.706 1.00 44.78 97 ALA A C 1
ATOM 779 O O . ALA A 1 97 ? -2.431 -30.851 -9.869 1.00 44.78 97 ALA A O 1
ATOM 780 N N . GLY A 1 98 ? -1.347 -32.092 -8.344 1.00 48.66 98 GLY A N 1
ATOM 781 C CA . GLY A 1 98 ? -1.345 -33.324 -9.110 1.00 48.66 98 GLY A CA 1
ATOM 782 C C . GLY A 1 98 ? -2.618 -34.099 -8.800 1.00 48.66 98 GLY A C 1
ATOM 783 O O . GLY A 1 98 ? -2.642 -34.819 -7.817 1.00 48.66 98 GLY A O 1
ATOM 784 N N . GLU A 1 99 ? -3.646 -33.979 -9.638 1.00 38.44 99 GLU A N 1
ATOM 785 C CA . GLU A 1 99 ? -4.535 -35.107 -9.930 1.00 38.44 99 GLU A CA 1
ATOM 786 C C . GLU A 1 99 ? -5.304 -34.859 -11.231 1.00 38.44 99 GLU A C 1
ATOM 788 O O . GLU A 1 99 ? -6.171 -33.995 -11.347 1.00 38.44 99 GLU A O 1
ATOM 793 N N . THR A 1 100 ? -4.928 -35.631 -12.250 1.00 39.88 100 THR A N 1
ATOM 794 C CA . THR A 1 100 ? -5.731 -35.845 -13.453 1.00 39.88 100 THR A CA 1
ATOM 795 C C . THR A 1 100 ? -6.914 -36.713 -13.052 1.00 39.88 100 THR A C 1
ATOM 797 O O . THR A 1 100 ? -6.722 -37.877 -12.708 1.00 39.88 100 THR A O 1
ATOM 800 N N . VAL A 1 101 ? -8.126 -36.167 -13.108 1.00 40.78 101 VAL A N 1
ATOM 801 C CA . VAL A 1 101 ? -9.343 -36.978 -13.041 1.00 40.78 101 VAL A CA 1
ATOM 802 C C . VAL A 1 101 ? -9.674 -37.416 -14.464 1.00 40.78 101 VAL A C 1
ATOM 804 O O . VAL A 1 101 ? -10.014 -36.586 -15.309 1.00 40.78 101 VAL A O 1
ATOM 807 N N . SER A 1 102 ? -9.504 -38.714 -14.725 1.00 49.56 102 SER A N 1
ATOM 808 C CA . SER A 1 102 ? -10.190 -39.410 -15.817 1.00 49.56 102 SER A CA 1
ATOM 809 C C . SER A 1 102 ? -11.590 -39.821 -15.384 1.00 49.56 102 SER A C 1
ATOM 811 O O . SER A 1 102 ? -11.803 -40.022 -14.169 1.00 49.56 102 SER A O 1
#

pLDDT: mean 85.7, std 16.4, range [38.44, 98.06]

Radius of gyration: 18.59 Å; chains: 1; bounding box: 41×50×39 Å

Organism: NCBI:txid317664

Sequence (102 aa):
MFRFRDAYEERFTVWRAESMESAMALAEAEALEYARESDAGEVTFLGLLQGYRMEGEPGHGAEVFSLVRSSDLGTREYLDRFFDTGDEHQSVLRSEAGETVS

Secondary structure (DSSP, 8-state):
---PPPP----------SSHHHHHHHHHHHHHHHHHHSGGG-----S-------SSS--TT----------SS-HHHHHHHHT--S----------------